Protein AF-A0A4R8M145-F1 (afdb_monomer_lite)

Structure (mmCIF, N/CA/C/O backbone):
data_AF-A0A4R8M145-F1
#
_entry.id   AF-A0A4R8M145-F1
#
loop_
_atom_site.group_PDB
_atom_site.id
_atom_site.type_symbol
_atom_site.label_atom_id
_atom_site.label_alt_id
_atom_site.label_comp_id
_atom_site.label_asym_id
_atom_site.label_entity_id
_atom_site.label_seq_id
_atom_site.pdbx_PDB_ins_code
_atom_site.Cartn_x
_atom_site.Cartn_y
_atom_site.Cartn_z
_atom_site.occupancy
_atom_site.B_iso_or_equiv
_atom_site.auth_seq_id
_atom_site.auth_comp_id
_atom_site.auth_asym_id
_atom_site.auth_atom_id
_atom_site.pdbx_PDB_model_num
ATOM 1 N N . ALA A 1 1 ? 1.392 11.449 -34.195 1.00 54.69 1 ALA A N 1
ATOM 2 C CA . ALA A 1 1 ? 2.151 12.457 -33.427 1.00 54.69 1 ALA A CA 1
ATOM 3 C C . ALA A 1 1 ? 3.170 11.743 -32.535 1.00 54.69 1 ALA A C 1
ATOM 5 O O . ALA A 1 1 ? 2.758 10.932 -31.718 1.00 54.69 1 ALA A O 1
ATOM 6 N N . LYS A 1 2 ? 4.481 11.966 -32.718 1.00 55.47 2 LYS A N 1
ATOM 7 C CA . LYS A 1 2 ? 5.504 11.517 -31.753 1.00 55.47 2 LYS A CA 1
ATOM 8 C C . LYS A 1 2 ? 5.548 12.553 -30.634 1.00 55.47 2 LYS A C 1
ATOM 10 O O . LYS A 1 2 ? 5.816 13.721 -30.904 1.00 55.47 2 LYS A O 1
ATOM 15 N N . THR A 1 3 ? 5.258 12.145 -29.407 1.00 61.28 3 THR A N 1
ATOM 16 C CA . THR A 1 3 ? 5.408 12.993 -28.224 1.00 61.28 3 THR A CA 1
ATOM 17 C C . THR A 1 3 ? 6.892 13.330 -28.059 1.00 61.28 3 THR A C 1
ATOM 19 O O . THR A 1 3 ? 7.698 12.499 -27.636 1.00 61.28 3 THR A O 1
ATOM 22 N N . ARG A 1 4 ? 7.285 14.549 -28.456 1.00 51.66 4 ARG A N 1
ATOM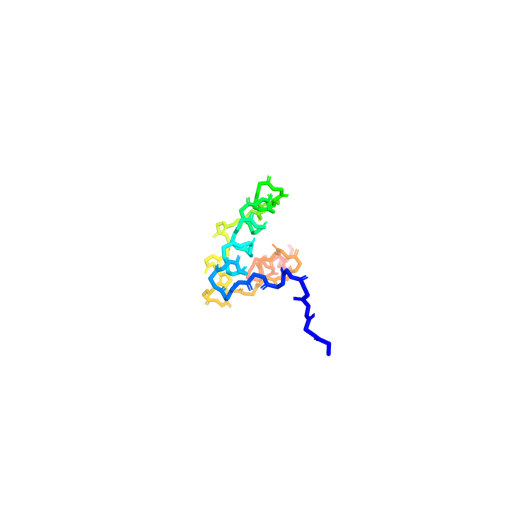 23 C CA . ARG A 1 4 ? 8.587 15.128 -28.092 1.00 51.66 4 ARG A CA 1
ATOM 24 C C . ARG A 1 4 ? 8.692 15.020 -26.569 1.00 51.66 4 ARG A C 1
ATOM 26 O O . ARG A 1 4 ? 7.817 15.526 -25.877 1.00 51.66 4 ARG A O 1
ATOM 33 N N . ASN A 1 5 ? 9.714 14.315 -26.083 1.00 59.53 5 ASN A N 1
ATOM 34 C CA . ASN A 1 5 ? 10.003 14.068 -24.664 1.00 59.53 5 ASN A CA 1
ATOM 35 C C . ASN A 1 5 ? 9.247 12.908 -23.983 1.00 59.53 5 ASN A C 1
ATOM 37 O O . ASN A 1 5 ? 9.280 12.821 -22.756 1.00 59.53 5 ASN A O 1
ATOM 41 N N . CYS A 1 6 ? 8.640 11.966 -24.717 1.00 62.25 6 CYS A N 1
ATOM 42 C CA . CYS A 1 6 ? 8.284 10.687 -24.090 1.00 62.25 6 CYS A CA 1
ATOM 43 C C . CYS A 1 6 ? 9.575 9.962 -23.689 1.00 62.25 6 CYS A C 1
ATOM 45 O O . CYS A 1 6 ? 10.304 9.458 -24.544 1.00 62.25 6 CYS A O 1
ATOM 47 N N . GLY A 1 7 ? 9.882 9.962 -22.391 1.00 69.81 7 GLY A N 1
ATOM 48 C CA . GLY A 1 7 ? 11.002 9.205 -21.844 1.00 69.81 7 GLY A CA 1
ATOM 49 C C . GLY A 1 7 ? 10.924 7.732 -22.252 1.00 69.81 7 GLY A C 1
ATOM 50 O O . GLY A 1 7 ? 9.850 7.203 -22.546 1.00 69.81 7 GLY A O 1
ATOM 51 N N . SER A 1 8 ? 12.076 7.062 -22.284 1.00 83.06 8 SER A N 1
ATOM 52 C CA . SER A 1 8 ? 12.132 5.616 -22.524 1.00 83.06 8 SER A CA 1
ATOM 53 C C . SER A 1 8 ? 11.242 4.854 -21.527 1.00 83.06 8 SER A C 1
ATOM 55 O O . SER A 1 8 ? 10.934 5.368 -20.450 1.00 83.06 8 SER A O 1
ATOM 57 N N . ARG A 1 9 ? 10.882 3.594 -21.820 1.00 85.88 9 ARG A N 1
ATOM 58 C CA . ARG A 1 9 ? 10.118 2.744 -20.879 1.00 85.88 9 ARG A CA 1
ATOM 59 C C . ARG A 1 9 ? 10.732 2.742 -19.474 1.00 85.88 9 ARG A C 1
ATOM 61 O O . ARG A 1 9 ? 10.008 2.831 -18.489 1.00 85.88 9 ARG A O 1
ATOM 68 N N . ALA A 1 10 ? 12.062 2.683 -19.393 1.00 87.69 10 ALA A N 1
ATOM 69 C CA . ALA A 1 10 ? 12.792 2.743 -18.132 1.00 87.69 10 ALA A CA 1
ATOM 70 C C . ALA A 1 10 ? 12.570 4.076 -17.399 1.00 87.69 10 ALA A C 1
ATOM 72 O O . ALA A 1 10 ? 12.304 4.084 -16.199 1.00 87.69 10 ALA A O 1
ATOM 73 N N . THR A 1 11 ? 12.600 5.198 -18.122 1.00 87.56 11 THR A N 1
ATOM 74 C CA . THR A 1 11 ? 12.339 6.533 -17.565 1.00 87.56 11 THR A CA 1
ATOM 75 C C . THR A 1 11 ? 10.905 6.656 -17.051 1.00 87.56 11 THR A C 1
ATOM 77 O O . THR A 1 11 ? 10.690 7.206 -15.974 1.00 87.56 11 THR A O 1
ATOM 80 N N . THR A 1 12 ? 9.922 6.110 -17.771 1.00 89.19 12 THR A N 1
ATOM 81 C CA . THR A 1 12 ? 8.520 6.113 -17.327 1.00 89.19 12 THR A CA 1
ATOM 82 C C . THR A 1 12 ? 8.334 5.298 -16.054 1.00 89.19 12 THR A C 1
ATOM 84 O O . THR A 1 12 ? 7.715 5.783 -15.111 1.00 89.19 12 THR A O 1
ATOM 87 N N . LEU A 1 13 ? 8.907 4.094 -15.983 1.00 92.25 13 LEU A N 1
ATOM 88 C CA . LEU A 1 13 ? 8.842 3.270 -14.773 1.00 92.25 13 LEU A CA 1
ATOM 89 C C . LEU A 1 13 ? 9.517 3.960 -13.582 1.00 92.25 13 LEU A C 1
ATOM 91 O O . LEU A 1 13 ? 8.952 3.986 -12.489 1.00 92.25 13 LEU A O 1
ATOM 95 N N . ALA A 1 14 ? 10.676 4.586 -13.800 1.00 93.12 14 ALA A N 1
ATOM 96 C CA . ALA A 1 14 ? 11.349 5.370 -12.770 1.00 93.12 14 ALA A CA 1
ATOM 97 C C . ALA A 1 14 ? 10.484 6.552 -12.297 1.00 93.12 14 ALA A C 1
ATOM 99 O O . ALA A 1 14 ? 10.351 6.767 -11.094 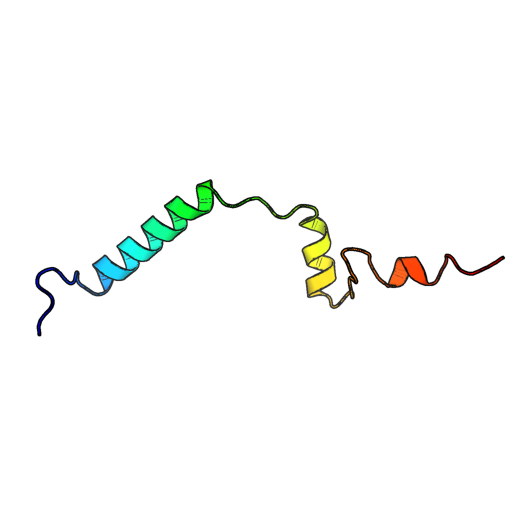1.00 93.12 14 ALA A O 1
ATOM 100 N N . MET A 1 15 ? 9.842 7.284 -13.215 1.00 94.06 15 MET A N 1
ATOM 101 C CA . MET A 1 15 ? 8.919 8.368 -12.862 1.00 94.06 15 MET A CA 1
ATOM 102 C C . MET A 1 15 ? 7.720 7.863 -12.054 1.00 94.06 15 MET A C 1
ATOM 104 O O . MET A 1 15 ? 7.417 8.445 -11.017 1.00 94.06 15 MET A O 1
ATOM 108 N N . VAL A 1 16 ? 7.082 6.761 -12.466 1.00 94.06 16 VAL A N 1
ATOM 109 C CA . VAL A 1 16 ? 5.967 6.147 -11.720 1.00 94.06 16 VAL A CA 1
ATOM 110 C C . VAL A 1 16 ? 6.405 5.758 -10.309 1.00 94.06 16 VAL A C 1
ATOM 112 O O . VAL A 1 16 ? 5.713 6.075 -9.344 1.00 94.06 16 VAL A O 1
ATOM 115 N N . PHE A 1 17 ? 7.580 5.146 -10.167 1.00 95.31 17 PHE A N 1
ATOM 116 C CA . PHE A 1 17 ? 8.128 4.794 -8.861 1.00 95.31 17 PHE A CA 1
ATOM 117 C C . PHE A 1 17 ? 8.363 6.029 -7.978 1.00 95.31 17 PHE A C 1
ATOM 119 O O . PHE A 1 17 ? 7.941 6.056 -6.822 1.00 95.31 17 PHE A O 1
ATOM 126 N N . LYS A 1 18 ? 8.969 7.096 -8.517 1.00 96.19 18 LYS A N 1
ATOM 127 C CA . LYS A 1 18 ? 9.178 8.349 -7.768 1.00 96.19 18 LYS A CA 1
ATOM 128 C C . LYS A 1 18 ? 7.865 9.042 -7.398 1.00 96.19 18 LYS A C 1
ATOM 130 O O . LYS A 1 18 ? 7.780 9.623 -6.312 1.00 96.19 18 LYS A O 1
ATOM 135 N N . LEU A 1 19 ? 6.849 8.974 -8.257 1.00 95.88 19 LEU A N 1
ATOM 136 C CA . LEU A 1 19 ? 5.507 9.476 -7.961 1.00 95.88 19 LEU A CA 1
ATOM 137 C C . LEU A 1 19 ? 4.855 8.678 -6.825 1.00 95.88 19 LEU A C 1
ATOM 139 O O . LEU A 1 19 ? 4.352 9.289 -5.883 1.00 95.88 19 LEU A O 1
ATOM 143 N N . ALA A 1 20 ? 4.942 7.344 -6.852 1.00 95.50 20 ALA A N 1
ATOM 144 C CA . ALA A 1 20 ? 4.447 6.480 -5.780 1.00 95.50 20 ALA A CA 1
ATOM 145 C C . ALA A 1 20 ? 5.140 6.777 -4.437 1.00 95.50 20 ALA A C 1
ATOM 147 O O . ALA A 1 20 ? 4.457 7.017 -3.446 1.00 95.50 20 ALA A O 1
ATOM 148 N N . GLN A 1 21 ? 6.474 6.894 -4.419 1.00 95.88 21 GLN A N 1
ATOM 149 C CA . GLN A 1 21 ? 7.235 7.284 -3.219 1.00 95.88 21 GLN A CA 1
ATOM 150 C C . GLN A 1 21 ? 6.844 8.671 -2.685 1.00 95.88 21 GLN A C 1
ATOM 152 O O . GLN A 1 21 ? 6.858 8.924 -1.481 1.00 95.88 21 GLN A O 1
ATOM 157 N N . SER A 1 22 ? 6.534 9.612 -3.579 1.00 95.44 22 SER A N 1
ATOM 158 C CA . SER A 1 22 ? 6.116 10.959 -3.177 1.00 95.44 22 SER A CA 1
ATOM 159 C C . SER A 1 22 ? 4.703 10.955 -2.587 1.00 95.44 22 SER A C 1
ATOM 161 O O . SER A 1 22 ? 4.431 11.697 -1.643 1.00 95.44 22 SER A O 1
ATOM 163 N N . ALA A 1 23 ? 3.819 10.105 -3.117 1.00 93.69 23 ALA A N 1
ATOM 164 C CA . ALA A 1 23 ? 2.467 9.907 -2.608 1.00 93.69 23 ALA A CA 1
ATOM 165 C C . ALA A 1 23 ? 2.447 9.166 -1.260 1.00 93.69 23 ALA A C 1
ATOM 167 O O . ALA A 1 23 ? 1.681 9.559 -0.381 1.00 93.69 23 ALA A O 1
ATOM 168 N N . GLU A 1 24 ? 3.320 8.170 -1.068 1.00 93.81 24 GLU A N 1
ATOM 169 C CA . GLU A 1 24 ? 3.449 7.369 0.160 1.00 93.81 24 GLU A CA 1
ATOM 170 C C . GLU A 1 24 ? 3.557 8.240 1.418 1.00 93.81 24 GLU A C 1
ATOM 172 O O . GLU A 1 24 ? 2.868 8.004 2.408 1.00 93.81 24 GLU A O 1
ATOM 177 N N . LYS A 1 25 ? 4.338 9.325 1.354 1.00 91.75 25 LYS A N 1
ATOM 178 C CA . LYS A 1 25 ? 4.518 10.270 2.472 1.00 91.75 25 LYS A CA 1
ATOM 179 C C . LYS A 1 25 ? 3.218 10.928 2.945 1.00 91.75 25 LYS A C 1
ATOM 181 O O . LYS A 1 25 ? 3.166 11.455 4.052 1.00 91.75 25 LYS A O 1
ATOM 186 N N . ARG A 1 26 ? 2.192 10.964 2.091 1.00 91.94 26 ARG A N 1
ATOM 187 C CA . ARG A 1 26 ? 0.887 11.587 2.360 1.00 91.94 26 ARG A CA 1
ATOM 188 C C . ARG A 1 26 ? -0.194 10.561 2.680 1.00 91.94 26 ARG A C 1
ATOM 190 O O . ARG A 1 26 ? -1.313 10.957 3.005 1.00 91.94 26 ARG A O 1
ATOM 197 N N . TRP A 1 27 ? 0.092 9.267 2.562 1.00 92.44 27 TRP A N 1
ATOM 198 C CA . TRP A 1 27 ? -0.891 8.236 2.851 1.00 92.44 27 TRP A CA 1
ATOM 199 C C . TRP A 1 27 ? -1.171 8.175 4.346 1.00 92.44 27 TRP A C 1
ATOM 201 O O . TRP A 1 27 ? -0.272 8.143 5.185 1.00 92.44 27 TRP A O 1
ATOM 211 N N . ARG A 1 28 ? -2.457 8.150 4.688 1.00 89.69 28 ARG A N 1
ATOM 212 C CA . ARG A 1 28 ? -2.877 7.932 6.065 1.00 89.69 28 ARG A CA 1
ATOM 213 C C . ARG A 1 28 ? -2.806 6.437 6.341 1.00 89.69 28 ARG A C 1
ATOM 215 O O . ARG A 1 28 ? -3.501 5.665 5.685 1.00 89.69 28 ARG A O 1
ATOM 222 N N . LYS A 1 29 ? -1.993 6.034 7.322 1.00 84.38 29 LYS A N 1
ATOM 223 C CA . LYS A 1 29 ? -1.959 4.641 7.783 1.00 84.38 29 LYS A CA 1
ATOM 224 C C . LYS A 1 29 ? -3.378 4.203 8.160 1.00 84.38 29 LYS A C 1
ATOM 226 O O . LYS A 1 29 ? -4.087 4.937 8.856 1.00 84.38 29 LYS A O 1
ATOM 231 N N . LEU A 1 30 ? -3.779 3.021 7.697 1.00 86.00 30 LEU A N 1
ATOM 232 C CA . LEU A 1 30 ? -5.049 2.420 8.092 1.00 86.00 30 LEU A CA 1
ATOM 233 C C . LEU A 1 30 ? -5.048 2.224 9.611 1.00 86.00 30 LEU A C 1
ATOM 235 O O . LEU A 1 30 ? -4.125 1.634 10.180 1.00 86.00 30 LEU A O 1
ATOM 239 N N . LYS A 1 31 ? -6.072 2.763 10.274 1.00 83.81 31 LYS A N 1
ATOM 240 C CA . LYS A 1 31 ? -6.315 2.485 11.691 1.00 83.81 31 LYS A CA 1
ATOM 241 C C . LYS A 1 31 ? -6.766 1.029 11.818 1.00 83.81 31 LYS A C 1
ATOM 243 O O . LYS A 1 31 ? -7.526 0.568 10.975 1.00 83.81 31 LYS A O 1
ATOM 248 N N . GLY A 1 32 ? -6.294 0.321 12.845 1.00 84.69 32 GLY A N 1
ATOM 249 C CA . GLY A 1 32 ? -6.659 -1.084 13.055 1.00 84.69 32 GLY A CA 1
ATOM 250 C C . GLY A 1 32 ? -6.046 -2.050 12.036 1.00 84.69 32 GLY A C 1
ATOM 251 O O . GLY A 1 32 ? -6.653 -3.065 11.725 1.00 84.69 32 GLY A O 1
ATOM 252 N N . TYR A 1 33 ? -4.849 -1.755 11.509 1.00 85.50 33 TYR A N 1
ATOM 253 C CA . TYR A 1 33 ? -4.141 -2.634 10.564 1.00 85.50 33 TYR A CA 1
ATOM 254 C C . TYR A 1 33 ? -3.893 -4.053 11.107 1.00 85.50 33 TYR A C 1
ATOM 256 O O . TYR A 1 33 ? -3.678 -4.972 10.328 1.00 85.50 33 TYR A O 1
ATOM 264 N N . GLU A 1 34 ? -3.935 -4.238 12.424 1.00 86.00 34 GLU A N 1
ATOM 265 C CA . GLU A 1 34 ? -3.841 -5.539 13.093 1.00 86.00 34 GLU A CA 1
ATOM 266 C C . GLU A 1 34 ? -5.003 -6.469 12.698 1.00 86.00 34 GLU A C 1
ATOM 268 O O . GLU A 1 34 ? -4.803 -7.668 12.532 1.00 86.00 34 GLU A O 1
ATOM 273 N N . LEU A 1 35 ? -6.185 -5.906 12.415 1.00 86.44 35 LEU A N 1
ATOM 274 C CA . LEU A 1 35 ? -7.382 -6.642 11.990 1.00 86.44 35 LEU A CA 1
ATOM 275 C C . LEU A 1 35 ? -7.333 -7.063 10.511 1.00 86.44 35 LEU A C 1
ATOM 277 O O . LEU A 1 35 ? -8.146 -7.875 10.076 1.00 86.44 35 LEU A O 1
ATOM 281 N N . LEU A 1 36 ? -6.378 -6.554 9.718 1.00 87.44 36 LEU A N 1
ATOM 282 C CA . LEU A 1 36 ? -6.228 -6.961 8.313 1.00 87.44 36 LEU A CA 1
ATOM 283 C C . LEU A 1 36 ? -5.901 -8.450 8.187 1.00 87.44 36 LEU A C 1
ATOM 285 O O . LEU A 1 36 ? -6.333 -9.077 7.224 1.00 87.44 36 LEU A O 1
ATOM 289 N N . GLY A 1 37 ? -5.177 -9.018 9.157 1.00 89.56 37 GLY A N 1
ATOM 290 C CA . GLY A 1 37 ? -4.927 -10.458 9.197 1.00 89.56 37 GLY A CA 1
ATOM 291 C C . GLY A 1 37 ? -6.228 -11.256 9.274 1.00 89.56 37 GLY A C 1
ATOM 292 O O . GLY A 1 37 ? -6.387 -12.232 8.550 1.00 89.56 37 GLY A O 1
ATOM 293 N N . GLU A 1 38 ? -7.187 -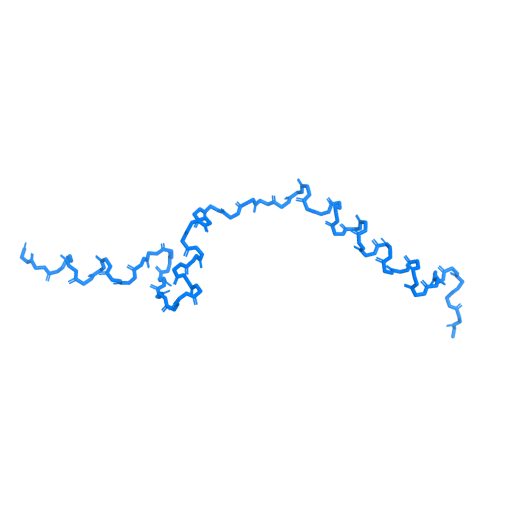10.789 10.075 1.00 86.50 38 GLU A N 1
ATOM 294 C CA . GLU A 1 38 ? -8.508 -11.410 10.210 1.00 86.50 38 GLU A CA 1
ATOM 295 C C . GLU A 1 38 ? -9.340 -11.275 8.928 1.00 86.50 38 GLU A C 1
ATOM 297 O O . GLU A 1 38 ? -10.006 -12.220 8.509 1.00 86.50 38 GLU A O 1
ATOM 302 N N . VAL A 1 39 ? -9.266 -10.129 8.247 1.00 87.38 39 VAL A N 1
ATOM 303 C CA . VAL A 1 39 ? -9.933 -9.953 6.946 1.00 87.38 39 VAL A CA 1
ATOM 304 C C . VAL A 1 39 ? -9.366 -10.925 5.905 1.00 87.38 39 VAL A C 1
ATOM 306 O O . VAL A 1 39 ? -10.126 -11.537 5.157 1.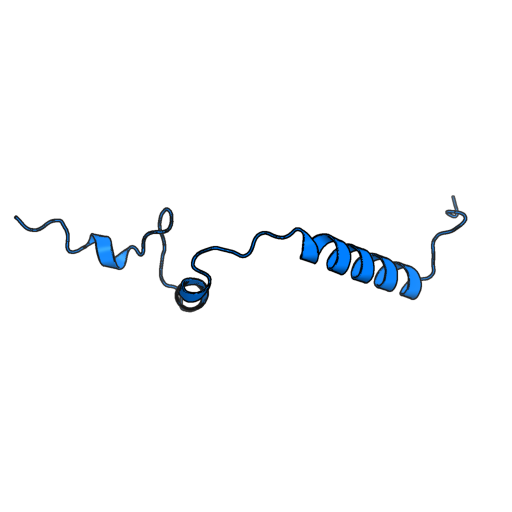00 87.38 39 VAL A O 1
ATOM 309 N N . ILE A 1 40 ? -8.041 -11.105 5.869 1.00 88.50 40 ILE A N 1
ATOM 310 C CA . ILE A 1 40 ? -7.374 -12.027 4.935 1.00 88.50 40 ILE A CA 1
ATOM 311 C C . ILE A 1 40 ? -7.767 -13.484 5.213 1.00 88.50 40 ILE A C 1
ATOM 313 O O . ILE A 1 40 ? -7.930 -14.257 4.271 1.00 88.50 40 ILE A O 1
ATOM 317 N N . THR A 1 41 ? -7.958 -13.866 6.479 1.00 90.75 41 THR A N 1
ATOM 318 C CA . THR A 1 41 ? -8.420 -15.215 6.853 1.00 90.75 41 THR A CA 1
ATOM 319 C C . THR A 1 41 ? -9.918 -15.434 6.619 1.00 90.75 41 THR A C 1
ATOM 321 O O . THR A 1 41 ? -10.409 -16.542 6.831 1.00 90.75 41 THR A O 1
ATOM 324 N N . GLY A 1 42 ? -10.642 -14.417 6.138 1.00 86.19 42 GLY A N 1
ATOM 325 C CA . GLY A 1 42 ? -12.053 -14.509 5.763 1.00 86.19 42 GLY A CA 1
ATOM 326 C C . GLY A 1 42 ? -13.031 -14.117 6.871 1.00 86.19 42 GLY A C 1
ATOM 327 O O . GLY A 1 42 ? -14.229 -14.374 6.744 1.00 86.19 42 GLY A O 1
ATOM 328 N N . VAL A 1 43 ? -12.563 -13.489 7.954 1.00 86.94 43 VAL A N 1
ATOM 329 C CA . VAL A 1 43 ? -13.449 -12.930 8.981 1.00 86.94 43 VAL A CA 1
ATOM 330 C C . VAL A 1 43 ? -14.230 -11.756 8.393 1.00 86.94 43 VAL A C 1
ATOM 332 O O . VAL A 1 43 ? -13.664 -10.816 7.834 1.00 86.94 43 VAL A O 1
ATOM 335 N N . ILE A 1 44 ? -15.554 -11.799 8.542 1.00 87.38 44 ILE A N 1
ATOM 336 C CA . ILE A 1 44 ? -16.446 -10.762 8.024 1.00 87.38 44 ILE A CA 1
ATOM 337 C C . ILE A 1 44 ? -16.505 -9.602 9.020 1.00 87.38 44 ILE A C 1
ATOM 339 O O . ILE A 1 44 ? -16.904 -9.766 10.177 1.00 87.38 44 ILE A O 1
ATOM 343 N N . PHE A 1 45 ? -16.154 -8.414 8.535 1.00 87.12 45 PHE A N 1
ATOM 344 C CA . PHE A 1 45 ? -16.375 -7.148 9.221 1.00 87.12 45 PHE A CA 1
ATOM 345 C C . PHE A 1 45 ? -17.540 -6.421 8.551 1.00 87.12 45 PHE A C 1
ATOM 347 O O . PHE A 1 45 ? -17.543 -6.242 7.332 1.00 87.12 45 PHE A O 1
ATOM 354 N N . LYS A 1 46 ? -18.515 -5.976 9.341 1.00 88.25 46 LYS A N 1
ATOM 355 C CA . LYS A 1 46 ? -19.602 -5.103 8.892 1.00 88.25 46 LYS A CA 1
ATOM 356 C C . LYS A 1 46 ? -19.435 -3.753 9.575 1.00 88.25 46 LYS A C 1
ATOM 358 O O . LYS A 1 46 ? -19.347 -3.695 10.795 1.00 88.25 46 LYS A O 1
ATOM 363 N N . ASP A 1 47 ? -19.310 -2.687 8.789 1.00 83.38 47 ASP A N 1
ATOM 364 C CA . ASP A 1 47 ? -19.093 -1.318 9.286 1.00 83.38 47 ASP A CA 1
ATOM 365 C C . ASP A 1 47 ? -17.891 -1.179 10.249 1.00 83.38 47 ASP A C 1
ATOM 367 O O . ASP A 1 47 ? -17.858 -0.317 11.123 1.00 83.38 47 ASP A O 1
ATOM 371 N N . GLY A 1 48 ? -16.877 -2.040 10.086 1.00 79.56 48 GLY A N 1
ATOM 372 C CA . GLY A 1 48 ? -15.686 -2.083 10.942 1.00 79.56 48 GLY A CA 1
ATOM 373 C C . GLY A 1 48 ? -15.835 -2.909 12.226 1.00 79.56 48 GLY A C 1
ATOM 374 O O . GLY A 1 48 ? -14.882 -2.984 12.996 1.00 79.56 48 GLY A O 1
ATOM 375 N N . ILE A 1 49 ? -16.981 -3.559 12.443 1.00 83.69 49 ILE A N 1
ATOM 376 C CA . ILE A 1 49 ? -17.241 -4.445 13.584 1.00 83.69 49 ILE A CA 1
ATOM 377 C C . ILE A 1 49 ? -17.208 -5.897 13.107 1.00 83.69 49 ILE A C 1
ATOM 379 O O . ILE A 1 49 ? -17.826 -6.250 12.098 1.00 83.69 49 ILE A O 1
ATOM 383 N N . ARG A 1 50 ? -16.484 -6.755 13.829 1.00 85.25 50 ARG A N 1
ATOM 384 C CA . ARG A 1 50 ? -16.445 -8.192 13.553 1.00 85.25 50 ARG A CA 1
ATOM 385 C C . ARG A 1 50 ? -17.823 -8.799 13.820 1.00 85.25 50 ARG A C 1
ATOM 387 O O . ARG A 1 50 ? -18.339 -8.694 14.927 1.00 85.25 50 ARG A O 1
ATOM 394 N N . VAL A 1 51 ? -18.402 -9.466 12.821 1.00 83.00 51 VAL A N 1
ATOM 395 C CA . VAL A 1 51 ? -19.782 -9.991 12.892 1.00 83.00 51 VAL A CA 1
ATOM 396 C C . VAL A 1 51 ? -19.965 -11.027 14.017 1.00 83.00 51 VAL A C 1
ATOM 398 O O . VAL A 1 51 ? -21.052 -11.140 14.571 1.00 83.00 51 VAL A O 1
ATOM 401 N N . SER A 1 52 ? -18.897 -11.724 14.418 1.00 71.50 52 SER A N 1
ATOM 402 C CA . SER A 1 52 ? -18.903 -12.686 15.532 1.00 71.50 52 SER A CA 1
ATOM 403 C C . SER A 1 52 ? -19.194 -12.062 16.906 1.00 71.50 52 SER A C 1
ATOM 405 O O . SER A 1 52 ? -19.711 -12.754 17.766 1.00 71.50 52 SER A O 1
ATOM 407 N N . ASP A 1 53 ? -18.892 -10.776 17.120 1.00 59.50 53 ASP A N 1
ATOM 408 C CA . ASP A 1 53 ? -19.14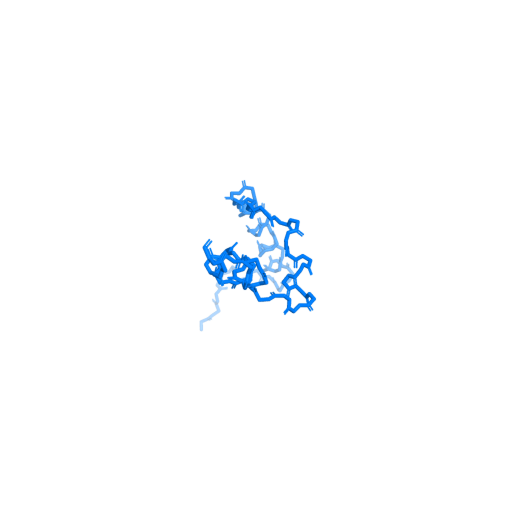0 -10.085 18.402 1.00 59.50 53 ASP A CA 1
ATOM 409 C C . ASP A 1 53 ? -20.624 -9.689 18.567 1.00 59.50 53 ASP A C 1
ATOM 411 O O . ASP A 1 53 ? -21.091 -9.340 19.649 1.00 59.50 53 ASP A O 1
ATOM 415 N N . GLN A 1 54 ? -21.402 -9.754 17.478 1.00 56.72 54 GLN A N 1
ATOM 416 C CA . GLN A 1 54 ? -22.801 -9.330 17.454 1.00 56.72 54 GLN A CA 1
ATOM 417 C C . GLN A 1 54 ? -23.788 -10.454 17.812 1.00 56.72 54 GLN A C 1
ATOM 419 O O . GLN A 1 54 ? -24.933 -10.151 18.149 1.00 56.72 54 GLN A O 1
ATOM 424 N N . SER A 1 55 ? -23.370 -11.728 17.783 1.00 54.69 55 SER A N 1
ATOM 425 C CA . SER A 1 55 ? -24.238 -12.860 18.149 1.00 54.69 55 SER A CA 1
ATOM 426 C C . SER A 1 55 ? -24.441 -13.032 19.656 1.00 54.69 55 SER A C 1
ATOM 428 O O . SER A 1 55 ? -25.387 -13.708 20.044 1.00 54.69 55 SER A O 1
ATOM 430 N N . ASP A 1 56 ? -23.635 -12.373 20.496 1.00 52.28 56 ASP A N 1
ATOM 431 C CA . ASP A 1 56 ? -23.676 -12.556 21.956 1.00 52.28 56 ASP A CA 1
ATOM 432 C C . ASP A 1 56 ? -24.349 -11.393 22.712 1.00 52.28 56 ASP A C 1
ATOM 434 O O . ASP A 1 56 ? -24.422 -11.408 23.940 1.00 52.28 56 ASP A O 1
ATOM 438 N N . ARG A 1 57 ? -24.896 -10.386 22.008 1.00 55.50 57 ARG A N 1
ATOM 439 C CA . ARG A 1 57 ? -25.573 -9.226 22.635 1.00 55.50 57 ARG A CA 1
ATOM 440 C C . ARG A 1 57 ? -27.098 -9.209 22.489 1.00 55.50 57 ARG A C 1
ATOM 442 O O . ARG A 1 57 ? -27.725 -8.177 22.713 1.00 55.50 57 ARG A O 1
ATOM 449 N N . SER A 1 58 ? -27.696 -10.351 22.149 1.00 49.88 58 SER A N 1
ATOM 450 C CA . SER A 1 58 ? -29.141 -10.580 22.254 1.00 49.88 58 SER A CA 1
ATOM 451 C C . SER A 1 58 ? -29.414 -11.835 23.084 1.00 49.88 58 SER A C 1
ATOM 453 O O . SER A 1 58 ? -29.828 -12.871 22.577 1.00 49.88 58 SER A O 1
ATOM 455 N N . ALA A 1 59 ? -29.152 -11.735 24.385 1.00 43.59 59 ALA A N 1
ATOM 456 C CA . ALA A 1 59 ? -29.727 -12.622 25.385 1.00 43.59 59 ALA A CA 1
ATOM 457 C C . ALA A 1 59 ? -29.993 -11.811 26.664 1.00 43.59 59 ALA A C 1
ATOM 459 O O . ALA A 1 59 ? -29.046 -11.442 27.348 1.00 43.59 59 ALA A O 1
ATOM 460 N N .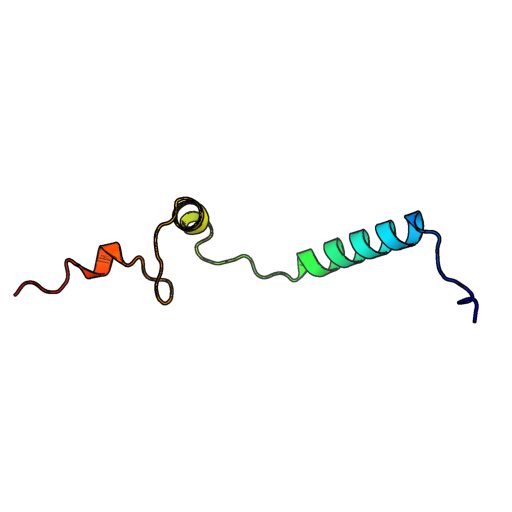 ALA A 1 60 ? -31.291 -11.575 26.907 1.00 37.75 60 ALA A N 1
ATOM 461 C CA . ALA A 1 60 ? -31.964 -11.086 28.122 1.00 37.75 60 ALA A CA 1
ATOM 462 C C . ALA A 1 60 ? -31.576 -9.704 28.687 1.00 37.75 60 ALA A C 1
ATOM 464 O O . ALA A 1 60 ? -30.464 -9.535 29.228 1.00 37.75 60 ALA A O 1
#

Foldseek 3Di:
DPPPPPDDPVVVVVVVVVVVVVVVVVDDPDPPVVCVVVVVVPQDDDPNHGPVVVVPPPDD

Organism: NCBI:txid1005740

Radius of gyration: 22.11 Å; chains: 1; bounding box: 45×30×62 Å

Secondary structure (DSSP, 8-state):
---TT---HHHHHHHHHHHHHHHHTTPPPPTTGGGHHHHHTT--EETTEEGGGGTTS---

Sequence (60 aa):
AKTRNCGSRATTLAMVFKLAQSAEKRWRKLKGYELLGEVITGVIFKDGIRVSDQSDRSAA

pLDDT: mean 80.14, std 15.6, range [37.75, 96.19]

=== Feature glossary ===
The record interleaves many kinds of information about one protein. Here is each kind framed as the question it answers.

Q: Are the domains correctly placed relative to each other?
A: Predicted aligned error is AlphaFold's pairwise confidence. Unlike pLDDT (per-residue), PAE is per-residue-pair and captures whether two parts of the structure are correctly placed relative to each other. Units are ångströms of expected positional error.

Q: Which residues are in helices, strands, or loops?
A: Eight-state secondary structure (DSSP): H is the canonical α-helix, G the tighter 3₁₀-helix, I the wider π-helix; E/B are β-structure, T and S are turns and bends, and '-' is everything else. DSSP derives these from the pattern of main-chain N–H···O=C hydrogen bonds, not from the sequence.

Q: What if only a Cα trace is available?
A: P-SEA three-state annotation labels each residue as helix, strand, or coil based purely on the geometry of the Cα trace. It serves as a fallback when the full backbone (and thus DSSP) is unavailable.

Q: What are the backbone torsion angles?
A: φ (phi) and ψ (psi) are the two rotatable backbone dihedrals per residue: φ is the C(i-1)–N–Cα–C torsion, ψ is the N–Cα–C–N(i+1) torsion, both in degrees on (−180°, 180°]. α-helical residues cluster near (−60°, −45°); β-strand residues near (−120°, +130°). A Ramachandran plot is simply a scatter of (φ, ψ) for every residue.

Q: What known structures does this most resemble?
A: Structural nearest neighbors (via Foldseek easy-search vs the PDB). Reported per hit: target PDB id, E-value, and alignment TM-score. A TM-score above ~0.5 is the conventional threshold for 'same fold'.

Q: What family and function is it annotated with?
A: Database cross-references. InterPro integrates a dozen domain/family signature databases into unified entries with residue-range hits. GO terms attach function/process/location labels with evidence codes. CATH codes position the fold in a four-level structural taxonomy. Organism is the NCBI-taxonomy species name.

Q: Which residues are buried vs exposed?
A: Solvent accessibility: the surface area of each residue that a 1.4 Å water probe can touch, in Å². When only backbone atoms are present the absolute values are lower than full-atom SASA (side chains contribute most of the area) and are flagged as backbone-only.

Q: What do the diagnostic plots show?
A: Three diagnostic plots accompany the record. The Cα contact map visualizes the tertiary structure as a 2D adjacency matrix (8 Å cutoff, sequence-local contacts suppressed). The Ramachandran plot shows the distribution of backbone (φ, ψ) torsions, with points in the α and β basins reflecting secondary structure content. The PAE plot shows AlphaFold's inter-residue confidence as a color matrix.

Q: What is the amino-acid chain?
A: The amino-acid sequence is the protein's primary structure: the linear order of residues from the N-terminus to the C-terminus, written in one-letter code. Everything else here — the 3D coordinates, the secondary structure, the domain annotations — is ultimately a consequence of this string.

Q: What do the rendered images show?
A: The six renders are orthographic views along the three Cartesian axes in both directions. Representation (cartoon, sticks, or surface) and color scheme (sequence-rainbow or by-chain) vary across proteins so the training set covers all the common visualization conventions.

Q: Where is each backbone atom in 3D?
A: The mmCIF table is the protein's shape written out atom by atom. For each backbone N, Cα, C, and carbonyl O, it records an (x, y, z) coordinate triple in Å plus the residue type, chain letter, and residue number.

Q: How mobile is each atom in the crystal?
A: For experimental (PDB) structures, the B-factor (temperature factor) quantifies the positional spread of each atom in the crystal — a combination of thermal vibration and static disorder — in units of Å². High B-factors mark flexible loops or poorly resolved regions; low B-factors mark the rigid, well-ordered core.

Q: How big and how compact is the whole molecule?
A: Three whole-structure scalars: the radius of gyration (RMS distance of Cα from centroid, in Å), the count of Cα–Cα contacts (pairs closer than 8 Å and separated by more than four residues in sequence — i.e. tertiary, not local, contacts), and the bounding-box dimensions. Together they distinguish compact globular folds from extended fibres or disordered chains.

Q: What does the local fold look like, residue by residue?
A: A 3Di character summarizes, for each residue, the relative orientation of the Cα frame of its nearest spatial neighbor. Because it encodes fold topology rather than chemistry, 3Di alignments detect remote structural similarity that sequence alignment misses.

Q: How confident is the AlphaFold model at each residue?
A: For AlphaFold models, the B-factor field carries pLDDT — the model's own estimate of local accuracy on a 0–100 scale. Regions with pLDDT<50 should be treated as essentially unmodeled; they often correspond to intrinsically disordered segments.